Protein AF-A0A1M6LMM3-F1 (afdb_monomer)

Nearest PDB structures (foldseek):
  8yt2-assembly1_A-2  TM=5.346E-01  e=1.331E+00  Pseudomonas fluorescens
  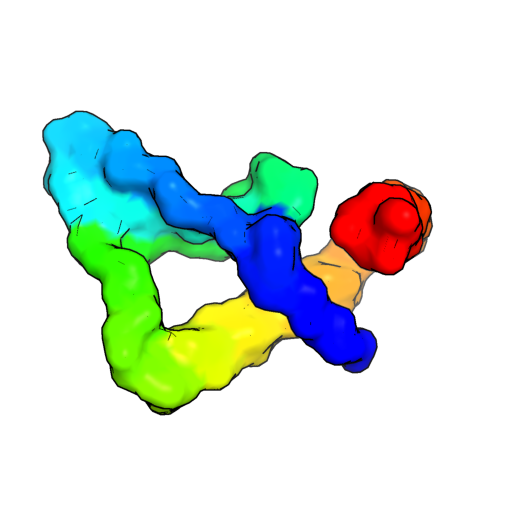3odt-assembly2_B  TM=6.609E-01  e=3.998E+00  Saccharomyces cerevisiae
  8axb-assembly1_A  TM=5.711E-01  e=1.840E+00  Scytonema hofmannii
  7n3p-assembly1_A  TM=4.290E-01  e=1.096E+00  Scytonema hofmannii
  3eag-assembly1_B  TM=5.116E-01  e=2.893E+00  Neisseria meningitidis MC58

Sequence (71 aa):
MSINDQLVSYTERSDGRVDVTYDGEPILVLREPPTSAFRVNALQILIERHLVELGDDERLRYYRRSEAATA

Foldseek 3Di:
DDADCVQWDWDADPVQWIFTDGVPHTQDIGNDPDPDPVVVVVVRVSVVVVLVVDDPVVVVVNVVVVVVVVD

Secondary structure (DSSP, 8-state):
----GGGEEEEE-TTS-EEEEETTEEEEEESS---SHHHHHHHHHHHHHHHHHS-HHHHHHHHHHHHHH--

Radius of gyration: 12.55 Å; Cα contacts (8 Å, |Δi|>4): 70; chains: 1; bounding box: 21×31×29 Å

Organism: NCBI:txid313368

pLDDT: mean 83.51, std 12.57, range [50.38, 96.56]

Structure (mmCIF, N/CA/C/O backbone):
data_AF-A0A1M6LMM3-F1
#
_entry.id   AF-A0A1M6LMM3-F1
#
loop_
_atom_site.group_PDB
_atom_site.id
_atom_site.type_symbol
_atom_site.label_atom_id
_atom_site.label_alt_id
_atom_site.label_comp_id
_atom_site.label_asym_id
_atom_site.label_entity_id
_atom_site.label_seq_id
_atom_site.pdbx_PDB_ins_code
_atom_site.Cartn_x
_atom_site.Cartn_y
_atom_site.Cartn_z
_atom_site.occupancy
_atom_site.B_iso_or_equiv
_atom_site.auth_seq_id
_atom_site.auth_comp_id
_atom_site.auth_asym_id
_atom_site.auth_atom_id
_atom_site.pdbx_PDB_model_num
ATOM 1 N N . MET A 1 1 ? 5.976 14.033 3.640 1.00 60.22 1 MET A N 1
ATOM 2 C CA . MET A 1 1 ? 5.932 13.167 4.837 1.00 60.22 1 MET A CA 1
ATOM 3 C C . MET A 1 1 ? 6.534 11.860 4.376 1.00 60.22 1 MET A C 1
ATOM 5 O O . MET A 1 1 ? 6.019 11.332 3.406 1.00 60.22 1 MET A O 1
ATOM 9 N N . SER A 1 2 ? 7.672 11.431 4.922 1.00 68.88 2 SER A N 1
ATOM 10 C CA . SER A 1 2 ? 8.348 10.241 4.392 1.00 68.88 2 SER A CA 1
ATOM 11 C C . SER A 1 2 ? 7.501 9.001 4.662 1.00 68.88 2 SER A C 1
ATOM 13 O O . SER A 1 2 ? 7.056 8.806 5.792 1.00 68.88 2 SER A O 1
ATOM 15 N N . ILE A 1 3 ? 7.263 8.191 3.633 1.00 79.38 3 ILE A N 1
ATOM 16 C CA . ILE A 1 3 ? 6.580 6.905 3.782 1.00 79.38 3 ILE A CA 1
ATOM 17 C C . ILE A 1 3 ? 7.471 5.948 4.557 1.00 79.38 3 ILE A C 1
ATOM 19 O O . ILE A 1 3 ? 8.669 5.851 4.292 1.00 79.38 3 ILE A O 1
ATOM 23 N N . ASN A 1 4 ? 6.871 5.224 5.499 1.00 84.12 4 ASN A N 1
ATOM 24 C CA . ASN A 1 4 ? 7.521 4.078 6.106 1.00 84.12 4 ASN A CA 1
ATOM 25 C C . ASN A 1 4 ? 7.170 2.823 5.298 1.00 84.12 4 ASN A C 1
ATOM 27 O O . ASN A 1 4 ? 6.072 2.283 5.430 1.00 84.12 4 ASN A O 1
ATOM 31 N N . ASP A 1 5 ? 8.105 2.351 4.472 1.00 83.50 5 ASP A N 1
ATOM 32 C CA . ASP A 1 5 ? 7.902 1.171 3.622 1.00 83.50 5 ASP A CA 1
ATOM 33 C C . ASP A 1 5 ? 7.577 -0.103 4.427 1.00 83.50 5 ASP A C 1
ATOM 35 O O . ASP A 1 5 ? 6.963 -1.023 3.892 1.00 83.50 5 ASP A O 1
ATOM 39 N N . GLN A 1 6 ? 7.914 -0.160 5.723 1.00 86.62 6 GLN A N 1
ATOM 40 C CA . GLN A 1 6 ? 7.568 -1.288 6.599 1.00 86.62 6 GLN A CA 1
ATOM 41 C C . GLN A 1 6 ? 6.064 -1.391 6.886 1.00 86.62 6 GLN A C 1
ATOM 43 O O . GLN A 1 6 ? 5.591 -2.445 7.301 1.00 86.62 6 GLN A O 1
ATOM 48 N N . LEU A 1 7 ? 5.312 -0.308 6.676 1.00 87.44 7 LEU A N 1
ATOM 49 C CA . LEU A 1 7 ? 3.860 -0.285 6.846 1.00 87.44 7 LEU A CA 1
ATOM 50 C C . LEU A 1 7 ? 3.117 -0.726 5.581 1.00 87.44 7 LEU A C 1
ATOM 52 O O . LEU A 1 7 ? 1.896 -0.890 5.620 1.00 87.44 7 LEU A O 1
ATOM 56 N N . VAL A 1 8 ? 3.825 -0.915 4.463 1.00 91.00 8 VAL A N 1
ATOM 57 C CA . VAL A 1 8 ? 3.240 -1.442 3.231 1.00 91.00 8 VAL A CA 1
ATOM 58 C C . VAL A 1 8 ? 3.118 -2.953 3.357 1.00 91.00 8 VAL A C 1
ATOM 60 O O . VAL A 1 8 ? 4.113 -3.648 3.558 1.00 91.00 8 VAL A O 1
ATOM 63 N N . SER A 1 9 ? 1.907 -3.480 3.188 1.00 93.88 9 SER A N 1
ATOM 64 C CA . SER A 1 9 ? 1.693 -4.926 3.146 1.00 93.88 9 SER A CA 1
ATOM 65 C C . SER A 1 9 ? 1.020 -5.370 1.854 1.00 93.88 9 SER A C 1
ATOM 67 O O . SER A 1 9 ? 0.231 -4.639 1.249 1.00 93.88 9 SER A O 1
ATOM 69 N N . TYR A 1 10 ? 1.365 -6.588 1.443 1.00 95.06 10 TYR A N 1
ATOM 70 C CA . TYR A 1 10 ? 0.901 -7.228 0.222 1.00 95.06 10 TYR A CA 1
ATOM 71 C C . TYR A 1 10 ? 0.170 -8.513 0.594 1.00 95.06 10 TYR A C 1
ATOM 73 O O . TYR A 1 10 ? 0.766 -9.400 1.203 1.00 95.06 10 TYR A O 1
ATOM 81 N N . THR A 1 11 ? -1.105 -8.621 0.230 1.00 96.19 11 THR A N 1
ATOM 82 C CA . THR A 1 11 ? -1.904 -9.832 0.471 1.00 96.19 11 THR A CA 1
ATOM 83 C C . THR A 1 11 ? -2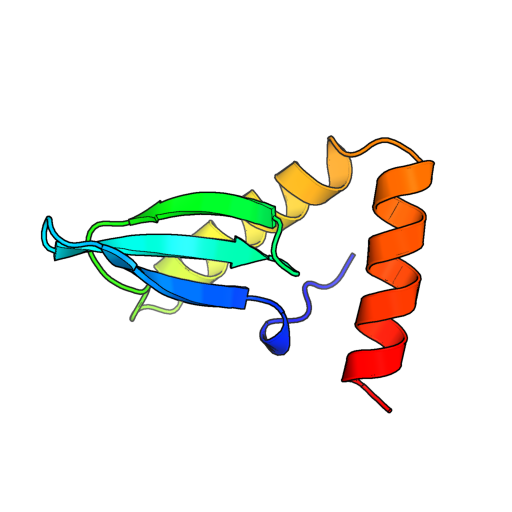.401 -10.392 -0.853 1.00 96.19 11 THR A C 1
ATOM 85 O O . THR A 1 11 ? -3.037 -9.685 -1.632 1.00 96.19 11 THR A O 1
ATOM 88 N N . GLU A 1 12 ? -2.096 -11.657 -1.130 1.00 96.44 12 GLU A N 1
ATOM 89 C CA . GLU A 1 12 ? -2.550 -12.325 -2.348 1.00 96.44 12 GLU A CA 1
ATOM 90 C C . GLU A 1 12 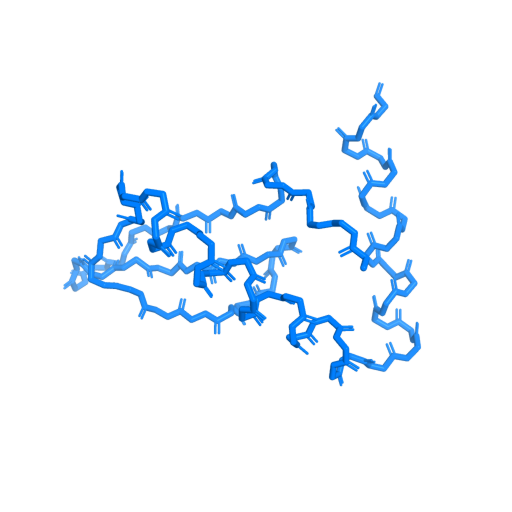? -4.047 -12.654 -2.265 1.00 96.44 12 GLU A C 1
ATOM 92 O O . GLU A 1 12 ? -4.548 -13.157 -1.257 1.00 96.44 12 GLU A O 1
ATOM 97 N N . ARG A 1 13 ? -4.769 -12.355 -3.344 1.00 94.62 13 ARG A N 1
ATOM 98 C CA . ARG A 1 13 ? -6.189 -12.657 -3.516 1.00 94.62 13 ARG A CA 1
ATOM 99 C C . ARG A 1 13 ? -6.374 -14.008 -4.199 1.00 94.62 13 ARG A C 1
ATOM 101 O O . ARG A 1 13 ? -5.525 -14.469 -4.954 1.00 94.62 13 ARG A O 1
ATOM 108 N N . SER A 1 14 ? -7.562 -14.589 -4.044 1.00 94.69 14 SER A N 1
ATOM 109 C CA . SER A 1 14 ? -7.947 -15.835 -4.725 1.00 94.69 14 SER A CA 1
ATOM 110 C C . SER A 1 14 ? -7.960 -15.744 -6.257 1.00 94.69 14 SER A C 1
ATOM 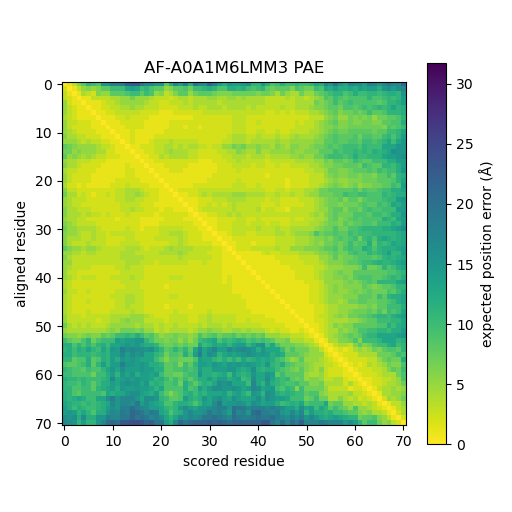112 O O . SER A 1 14 ? -7.950 -16.774 -6.924 1.00 94.69 14 SER A O 1
ATOM 114 N N . ASP A 1 15 ? -7.979 -14.533 -6.821 1.00 93.81 15 ASP A N 1
ATOM 115 C CA . ASP A 1 15 ? -7.922 -14.275 -8.263 1.00 93.81 15 ASP A CA 1
ATOM 116 C C . ASP A 1 15 ? -6.503 -13.971 -8.785 1.00 93.81 15 ASP A C 1
ATOM 118 O O . ASP A 1 15 ? -6.349 -13.561 -9.937 1.00 93.81 15 ASP A O 1
ATOM 122 N N . GLY A 1 16 ? -5.471 -14.161 -7.954 1.00 92.50 16 GLY A N 1
ATOM 123 C CA . GLY A 1 16 ? -4.065 -13.945 -8.306 1.00 92.50 16 GLY A CA 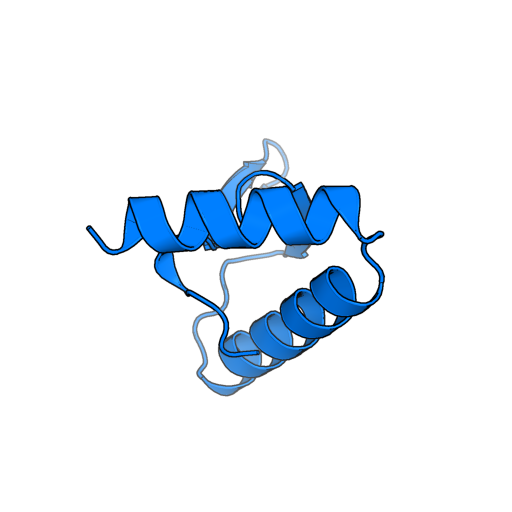1
ATOM 124 C C . GLY A 1 16 ? -3.632 -12.477 -8.331 1.00 92.50 16 GLY A C 1
ATOM 125 O O . GLY A 1 16 ? -2.513 -12.178 -8.738 1.00 92.50 16 GLY A O 1
ATOM 126 N N . ARG A 1 17 ? -4.499 -11.541 -7.926 1.00 96.00 17 ARG A N 1
ATOM 127 C CA . ARG A 1 17 ? -4.122 -10.138 -7.699 1.00 96.00 17 ARG A CA 1
ATOM 128 C C . ARG A 1 17 ? -3.584 -9.939 -6.284 1.00 96.00 17 ARG A C 1
ATOM 130 O O . ARG A 1 17 ? -3.734 -10.794 -5.420 1.00 96.00 17 ARG A O 1
ATOM 137 N N . VAL A 1 18 ? -2.997 -8.775 -6.034 1.00 96.56 18 VAL A N 1
ATOM 138 C CA . VAL A 1 18 ? -2.399 -8.410 -4.750 1.00 96.56 18 VAL A CA 1
ATOM 139 C C . VAL A 1 18 ? -3.076 -7.170 -4.192 1.00 96.56 18 VAL A C 1
ATOM 141 O O . VAL A 1 18 ? -3.060 -6.113 -4.825 1.00 96.56 18 VAL A O 1
ATOM 144 N N . ASP A 1 19 ? -3.647 -7.295 -3.001 1.00 96.19 19 ASP A N 1
ATOM 145 C CA . ASP A 1 19 ? -4.041 -6.157 -2.181 1.00 96.19 19 ASP A CA 1
ATOM 146 C C . ASP A 1 19 ? -2.809 -5.455 -1.640 1.00 96.19 19 ASP A C 1
ATOM 148 O O . ASP A 1 19 ? -1.963 -6.087 -1.008 1.00 96.19 19 ASP A O 1
ATOM 152 N N . VAL A 1 20 ? -2.735 -4.148 -1.869 1.00 95.12 20 VAL A N 1
ATOM 153 C CA . VAL A 1 20 ? -1.726 -3.284 -1.269 1.00 95.12 20 VAL A CA 1
ATOM 154 C C . VAL A 1 20 ? -2.403 -2.442 -0.208 1.00 95.12 20 VAL A C 1
ATOM 156 O O . VAL A 1 20 ? -3.312 -1.660 -0.508 1.00 95.12 20 VAL A O 1
ATOM 159 N N . THR A 1 21 ? -1.941 -2.593 1.026 1.00 92.94 21 THR A N 1
ATOM 160 C CA . THR A 1 21 ? -2.390 -1.765 2.143 1.00 92.94 21 THR A CA 1
ATOM 161 C C . THR A 1 21 ? -1.229 -0.961 2.706 1.00 92.94 21 THR A C 1
ATOM 163 O O . THR A 1 21 ? -0.069 -1.361 2.580 1.00 92.94 21 THR A O 1
ATOM 166 N N . TYR A 1 22 ? -1.547 0.167 3.328 1.00 90.06 22 TYR A N 1
ATOM 167 C CA . TYR A 1 22 ? -0.609 0.956 4.112 1.00 90.06 22 TYR A CA 1
ATOM 168 C C . TYR A 1 22 ? -1.168 1.089 5.528 1.00 90.06 22 TYR A C 1
ATOM 170 O O . TYR A 1 22 ? -2.262 1.617 5.705 1.00 90.06 22 TYR A O 1
ATOM 178 N N . ASP A 1 23 ? -0.458 0.552 6.525 1.00 86.44 23 ASP A N 1
ATOM 179 C CA . ASP A 1 23 ? -0.907 0.517 7.933 1.00 86.44 23 ASP A CA 1
ATOM 180 C C . ASP A 1 23 ? -2.311 -0.114 8.114 1.00 86.44 23 ASP A C 1
ATOM 182 O O . ASP A 1 23 ? -3.117 0.289 8.959 1.00 86.44 23 ASP A O 1
ATOM 186 N N . GLY A 1 24 ? -2.617 -1.108 7.273 1.00 85.44 24 GLY A N 1
ATOM 187 C CA . GLY A 1 24 ? -3.893 -1.825 7.262 1.00 85.44 24 GLY A CA 1
ATOM 188 C C . GLY A 1 24 ? -5.012 -1.169 6.448 1.00 85.44 24 GLY A C 1
ATOM 189 O O . GLY A 1 24 ? -6.038 -1.815 6.245 1.00 85.44 24 GLY A O 1
ATOM 190 N N . GLU A 1 25 ? -4.825 0.047 5.928 1.00 85.75 25 GLU A N 1
ATOM 191 C CA . GLU A 1 25 ? -5.809 0.689 5.050 1.00 85.75 25 GLU A CA 1
ATOM 192 C C . GLU A 1 25 ? -5.575 0.316 3.578 1.00 85.75 25 GLU A C 1
ATOM 194 O O . GLU A 1 25 ? -4.432 0.338 3.106 1.00 85.75 25 GLU A O 1
ATOM 199 N N . PRO A 1 26 ? -6.627 -0.033 2.819 1.00 89.94 26 PRO A N 1
ATOM 200 C CA . PRO A 1 26 ? -6.497 -0.421 1.422 1.00 89.94 26 PRO A CA 1
ATOM 201 C C . PRO A 1 26 ? -6.155 0.780 0.537 1.00 89.94 26 PRO A C 1
ATOM 203 O O . PRO A 1 26 ? -6.883 1.769 0.500 1.00 89.94 26 PRO A O 1
ATOM 206 N N . ILE A 1 27 ? -5.079 0.659 -0.243 1.00 91.56 27 ILE A N 1
ATOM 207 C CA . ILE A 1 27 ? -4.631 1.714 -1.163 1.00 91.56 27 ILE A CA 1
ATOM 208 C C . ILE A 1 27 ? -5.032 1.369 -2.593 1.00 91.56 27 ILE A C 1
ATOM 210 O O . ILE A 1 27 ? -5.673 2.165 -3.279 1.00 91.56 27 ILE A O 1
ATOM 214 N N . LEU A 1 28 ? -4.657 0.175 -3.061 1.00 94.19 28 LEU A N 1
ATOM 215 C CA . LEU A 1 28 ? -5.020 -0.312 -4.389 1.00 94.19 28 LEU A CA 1
ATOM 216 C C . LEU A 1 28 ? -4.840 -1.826 -4.527 1.00 94.19 28 LEU A C 1
ATOM 218 O O . LEU A 1 28 ? -4.289 -2.496 -3.659 1.00 94.19 28 LEU A O 1
ATOM 222 N N . VAL A 1 29 ? -5.264 -2.343 -5.681 1.00 95.00 29 VAL A N 1
ATOM 223 C CA . VAL A 1 29 ? -5.068 -3.735 -6.089 1.00 95.00 29 VAL A CA 1
ATOM 224 C C . VAL A 1 29 ? -4.126 -3.779 -7.287 1.00 95.00 29 VAL A C 1
ATOM 226 O O . VAL A 1 29 ? -4.386 -3.146 -8.313 1.00 95.00 29 VAL A O 1
ATOM 229 N N . LEU A 1 30 ? -3.049 -4.550 -7.177 1.00 94.56 30 LEU A N 1
ATOM 230 C CA . LEU A 1 30 ? -2.066 -4.776 -8.234 1.00 94.56 30 LEU A CA 1
ATOM 231 C C . LEU A 1 30 ? -2.200 -6.180 -8.827 1.00 94.56 30 LEU A C 1
ATOM 233 O O . LEU A 1 30 ? -2.797 -7.07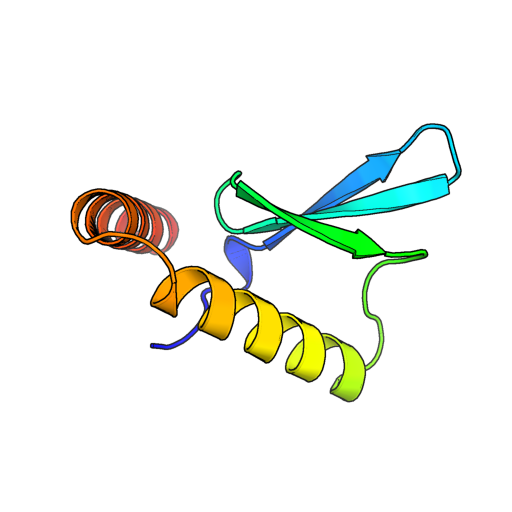0 -8.235 1.00 94.56 30 LEU A O 1
ATOM 237 N N . ARG A 1 31 ? -1.630 -6.397 -10.016 1.00 94.25 31 ARG A N 1
ATOM 238 C CA . ARG A 1 31 ? -1.476 -7.757 -10.567 1.00 94.25 31 ARG A CA 1
ATOM 239 C C . ARG A 1 31 ? -0.370 -8.545 -9.866 1.00 94.25 31 ARG A C 1
ATOM 241 O O . ARG A 1 31 ? -0.439 -9.757 -9.814 1.00 94.25 31 ARG A O 1
ATOM 248 N N . GLU A 1 32 ? 0.644 -7.847 -9.373 1.00 92.75 32 GLU A N 1
ATOM 249 C CA . GLU A 1 32 ? 1.836 -8.398 -8.730 1.00 92.75 32 GLU A CA 1
ATOM 250 C C . GLU A 1 32 ? 2.482 -7.297 -7.869 1.00 92.75 32 GLU A C 1
ATOM 252 O O . GLU A 1 32 ? 2.254 -6.109 -8.146 1.00 92.75 32 GLU A O 1
ATOM 257 N N . PRO A 1 33 ? 3.300 -7.638 -6.857 1.00 92.25 33 PRO A N 1
ATOM 258 C CA . PRO A 1 33 ? 4.047 -6.644 -6.094 1.00 92.25 33 PRO A CA 1
ATOM 259 C C . PRO A 1 33 ? 5.025 -5.860 -6.991 1.00 92.25 33 PRO A C 1
ATOM 261 O O . PRO A 1 33 ? 5.552 -6.404 -7.967 1.00 92.25 33 PRO A O 1
ATOM 264 N N . PRO A 1 34 ? 5.297 -4.578 -6.698 1.00 92.75 34 PRO A N 1
ATOM 265 C CA . PRO A 1 34 ? 6.222 -3.779 -7.491 1.00 92.75 34 PRO A CA 1
ATOM 266 C C . PRO A 1 34 ? 7.658 -4.303 -7.345 1.00 92.75 34 PRO A C 1
ATOM 268 O O . PRO A 1 34 ? 8.223 -4.310 -6.258 1.00 92.75 34 PRO A O 1
ATOM 271 N N . THR A 1 35 ? 8.271 -4.706 -8.458 1.00 92.69 35 THR A N 1
ATOM 272 C CA . THR A 1 35 ? 9.650 -5.231 -8.486 1.00 92.69 35 THR A CA 1
ATOM 273 C C . THR A 1 35 ? 10.683 -4.218 -8.976 1.00 92.69 35 THR A C 1
ATOM 275 O O . THR A 1 35 ? 11.876 -4.387 -8.738 1.00 92.69 35 THR A O 1
ATOM 278 N N . SER A 1 36 ? 10.254 -3.155 -9.664 1.00 95.12 36 SER A N 1
ATOM 279 C CA . SER A 1 36 ? 11.146 -2.111 -10.174 1.00 95.12 36 SER A CA 1
ATOM 280 C C . SER A 1 36 ? 11.092 -0.854 -9.312 1.00 95.12 36 SER A C 1
ATOM 282 O O . SER A 1 36 ? 10.021 -0.459 -8.852 1.00 95.12 36 SER A O 1
ATOM 284 N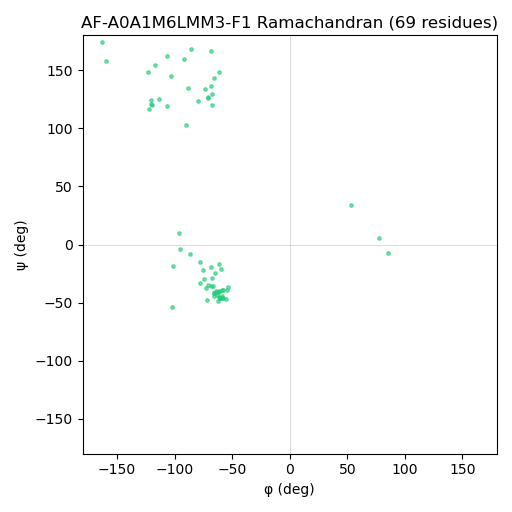 N . ALA A 1 37 ? 12.231 -0.167 -9.173 1.00 91.81 37 ALA A N 1
ATOM 285 C CA . ALA A 1 37 ? 12.324 1.090 -8.425 1.00 91.81 37 ALA A CA 1
ATOM 286 C C . ALA A 1 37 ? 11.307 2.141 -8.906 1.00 91.81 37 ALA A C 1
ATOM 288 O O . ALA A 1 37 ? 10.705 2.847 -8.106 1.00 91.81 37 ALA A O 1
ATOM 289 N N . PHE A 1 38 ? 11.042 2.192 -10.216 1.00 93.75 38 PHE A N 1
ATOM 290 C CA . PHE A 1 38 ? 10.007 3.060 -10.777 1.00 93.75 38 PHE A CA 1
ATOM 291 C C . PHE A 1 38 ? 8.607 2.734 -10.233 1.00 93.75 38 PHE A C 1
ATOM 293 O O . PHE A 1 38 ? 7.870 3.640 -9.851 1.00 93.75 38 PHE A O 1
ATOM 300 N N . ARG A 1 39 ? 8.232 1.448 -10.180 1.00 92.88 39 ARG A N 1
ATOM 301 C CA . ARG A 1 39 ? 6.917 1.030 -9.669 1.00 92.88 39 ARG A CA 1
ATOM 302 C C . ARG A 1 39 ? 6.804 1.205 -8.157 1.00 92.88 39 ARG A C 1
ATOM 304 O O . ARG A 1 39 ? 5.729 1.562 -7.691 1.00 92.88 39 ARG A O 1
ATOM 311 N N . VAL A 1 40 ? 7.896 1.002 -7.419 1.00 92.25 40 VAL A N 1
ATOM 312 C CA . VAL A 1 40 ? 7.960 1.293 -5.978 1.00 92.25 40 VAL A CA 1
ATOM 313 C C . VAL A 1 40 ? 7.735 2.788 -5.730 1.00 92.25 40 VAL A C 1
ATOM 315 O O . VAL A 1 40 ? 6.843 3.142 -4.967 1.00 92.25 40 VAL A O 1
ATOM 318 N N . ASN A 1 41 ? 8.430 3.668 -6.458 1.00 92.19 41 ASN A N 1
ATOM 319 C CA . ASN A 1 41 ? 8.231 5.118 -6.341 1.00 92.19 41 ASN A CA 1
ATOM 320 C C . ASN A 1 41 ? 6.805 5.548 -6.719 1.00 92.19 41 ASN A C 1
ATOM 322 O O . ASN A 1 41 ? 6.218 6.409 -6.069 1.00 92.19 41 ASN A O 1
ATOM 326 N N . ALA A 1 42 ? 6.221 4.949 -7.760 1.00 92.50 42 ALA A N 1
ATOM 327 C CA . ALA A 1 42 ? 4.837 5.230 -8.134 1.00 92.50 42 ALA A CA 1
ATOM 328 C C . ALA A 1 42 ? 3.850 4.826 -7.025 1.00 92.50 42 ALA A C 1
ATOM 330 O O . ALA A 1 42 ? 2.914 5.571 -6.741 1.00 92.50 42 ALA A O 1
ATOM 331 N N . LEU A 1 43 ? 4.072 3.677 -6.375 1.00 92.31 43 LEU A N 1
ATOM 332 C CA . LEU A 1 43 ? 3.283 3.248 -5.221 1.00 92.31 43 LEU A CA 1
ATOM 333 C C . LEU A 1 43 ? 3.433 4.222 -4.045 1.00 92.31 43 LEU A C 1
ATOM 335 O O . LEU A 1 43 ? 2.430 4.598 -3.443 1.00 92.31 43 LEU A O 1
ATOM 339 N N . GLN A 1 44 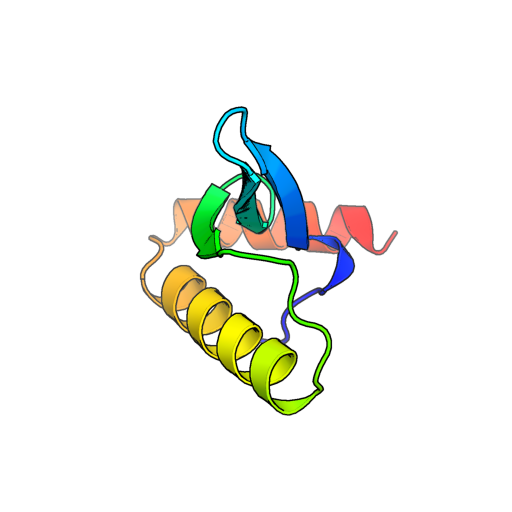? 4.653 4.678 -3.761 1.00 91.12 44 GLN A N 1
ATOM 340 C CA . GLN A 1 44 ? 4.900 5.671 -2.717 1.00 91.12 44 GLN A CA 1
ATOM 341 C C . GLN A 1 44 ? 4.112 6.963 -2.976 1.00 91.12 44 GLN A C 1
ATOM 343 O O . GLN A 1 44 ? 3.399 7.422 -2.095 1.00 91.12 44 GLN A O 1
ATOM 348 N N . ILE A 1 45 ? 4.105 7.493 -4.202 1.00 90.25 45 ILE A N 1
ATOM 349 C CA . ILE A 1 45 ? 3.308 8.691 -4.530 1.00 90.25 45 ILE A CA 1
ATOM 350 C C . ILE A 1 45 ? 1.806 8.471 -4.265 1.00 90.25 45 ILE A C 1
ATOM 352 O O . ILE A 1 45 ? 1.121 9.372 -3.776 1.00 90.25 45 ILE A O 1
ATOM 356 N N . LEU A 1 46 ? 1.275 7.282 -4.574 1.00 90.50 46 LEU A N 1
ATOM 357 C CA . LEU A 1 46 ? -0.133 6.955 -4.318 1.00 90.50 46 LEU A CA 1
ATOM 358 C C . LEU A 1 46 ? -0.447 6.908 -2.819 1.00 90.50 46 LEU A C 1
ATOM 360 O O . LEU A 1 46 ? -1.475 7.434 -2.397 1.00 90.50 46 LEU A O 1
ATOM 364 N N . ILE A 1 47 ? 0.445 6.323 -2.022 1.00 89.75 47 ILE A N 1
ATOM 365 C CA . ILE A 1 47 ? 0.317 6.285 -0.563 1.00 89.75 47 ILE A CA 1
ATOM 366 C C . ILE A 1 47 ? 0.426 7.702 0.017 1.00 89.75 47 ILE A C 1
ATOM 368 O O . ILE A 1 47 ? -0.394 8.078 0.848 1.00 89.75 47 ILE A O 1
ATOM 372 N N . GLU A 1 48 ? 1.375 8.525 -0.438 1.00 87.81 48 GLU A N 1
ATOM 373 C CA . GLU A 1 48 ? 1.514 9.911 0.029 1.00 87.81 48 GLU A CA 1
ATOM 374 C C . GLU A 1 48 ? 0.239 10.705 -0.234 1.00 87.81 48 GLU A C 1
ATOM 376 O O . GLU A 1 48 ? -0.251 11.414 0.646 1.00 87.81 48 GLU A O 1
ATOM 381 N N . ARG A 1 49 ? -0.325 10.554 -1.435 1.00 87.00 49 ARG A N 1
ATOM 382 C CA . ARG A 1 49 ? -1.592 11.181 -1.791 1.00 87.00 49 ARG A CA 1
ATOM 383 C C . ARG A 1 49 ? -2.725 10.707 -0.887 1.00 87.00 49 ARG A C 1
ATOM 385 O O . ARG A 1 49 ? -3.461 11.549 -0.382 1.00 87.00 49 ARG A O 1
ATOM 392 N N . HIS A 1 50 ? -2.831 9.401 -0.648 1.00 84.62 50 HIS A N 1
ATOM 393 C CA . HIS A 1 50 ? -3.826 8.847 0.267 1.00 84.62 50 HIS A CA 1
ATOM 394 C C . HIS A 1 50 ? -3.711 9.488 1.657 1.00 84.62 50 HIS A C 1
ATOM 396 O O . HIS A 1 50 ? -4.694 10.001 2.174 1.00 84.62 50 HIS A O 1
ATOM 402 N N . LEU A 1 51 ? -2.497 9.594 2.209 1.00 80.31 51 LEU A N 1
ATOM 403 C CA . LEU A 1 51 ? -2.248 10.220 3.514 1.00 80.31 51 LEU A CA 1
ATOM 404 C C . LEU A 1 51 ? -2.551 11.725 3.572 1.00 80.31 51 LEU A C 1
ATOM 406 O O . LEU A 1 51 ? -2.763 12.280 4.656 1.00 80.31 51 LEU A O 1
ATOM 410 N N . VAL A 1 52 ? -2.519 12.417 2.433 1.00 81.31 52 VAL A N 1
ATOM 411 C CA . VAL A 1 52 ? -2.923 13.826 2.331 1.00 81.31 52 VAL A CA 1
ATOM 412 C C . VAL A 1 52 ? -4.439 13.976 2.315 1.00 81.31 52 VAL A C 1
ATOM 414 O O . VAL A 1 52 ? -4.942 14.961 2.848 1.00 81.31 52 VAL A O 1
ATOM 417 N N . GLU A 1 53 ? -5.146 13.012 1.731 1.00 78.19 53 GLU A N 1
ATOM 418 C CA . GLU A 1 53 ? -6.609 12.998 1.643 1.00 78.19 53 GLU A CA 1
ATOM 419 C C . GLU A 1 53 ? -7.284 12.566 2.962 1.00 78.19 53 GLU A C 1
ATOM 421 O O . GLU A 1 53 ? -8.470 12.829 3.148 1.00 78.19 53 GLU A O 1
ATOM 426 N N . LEU A 1 54 ? -6.533 11.970 3.895 1.00 72.38 54 LEU A N 1
ATOM 427 C CA . LEU A 1 54 ? -7.011 11.616 5.234 1.00 72.38 54 LEU A CA 1
ATOM 428 C C . LEU A 1 54 ? -7.356 12.836 6.097 1.00 72.38 54 LEU A C 1
ATOM 430 O O . LEU A 1 54 ? -6.631 13.837 6.115 1.00 72.38 54 LEU A O 1
ATOM 434 N N . GLY A 1 55 ? -8.414 12.701 6.899 1.00 70.81 55 GLY A N 1
ATOM 435 C CA . GLY A 1 55 ? -8.769 13.679 7.928 1.00 70.81 55 GLY A CA 1
ATOM 436 C C . GLY A 1 55 ? -7.759 13.724 9.084 1.00 70.81 55 GLY A C 1
ATOM 437 O O . GLY A 1 55 ? -6.931 12.825 9.257 1.00 70.81 55 GLY A O 1
ATOM 438 N N . ASP A 1 56 ? -7.838 14.766 9.917 1.00 70.94 56 ASP A N 1
ATOM 439 C CA . ASP A 1 56 ? -6.884 14.999 11.016 1.00 70.94 56 ASP A CA 1
ATOM 440 C C . ASP A 1 56 ? -6.807 13.825 12.013 1.00 70.94 56 ASP A C 1
ATOM 442 O O . ASP A 1 56 ? -5.712 13.436 12.427 1.00 70.94 56 ASP A O 1
ATOM 446 N N . ASP A 1 57 ? -7.942 13.202 12.344 1.00 67.06 57 ASP A N 1
ATOM 447 C CA . ASP A 1 57 ? -8.005 12.059 13.267 1.00 67.06 57 ASP A CA 1
ATOM 448 C C . ASP A 1 57 ? -7.352 10.793 12.699 1.00 67.06 57 ASP A C 1
ATOM 450 O O . ASP A 1 57 ? -6.734 10.013 13.430 1.00 67.06 57 ASP A O 1
ATOM 454 N N . GLU A 1 58 ? -7.474 10.578 11.391 1.00 67.88 58 GLU A N 1
ATOM 455 C CA . GLU A 1 58 ? -6.883 9.434 10.701 1.00 67.88 58 GLU A CA 1
ATOM 456 C C . GLU A 1 58 ? -5.367 9.616 10.635 1.00 67.88 58 GLU A C 1
ATOM 458 O O . GLU A 1 58 ? -4.623 8.741 11.082 1.00 67.88 58 GLU A O 1
ATOM 463 N N . ARG A 1 59 ? -4.899 10.804 10.228 1.00 68.25 59 ARG A N 1
ATOM 464 C CA . ARG A 1 59 ? -3.473 11.176 10.215 1.00 68.25 59 ARG A CA 1
ATOM 465 C C . ARG A 1 59 ? -2.798 10.998 11.575 1.00 68.25 59 ARG A C 1
ATOM 467 O O . ARG A 1 59 ? -1.663 10.522 11.640 1.00 68.25 59 ARG A O 1
ATOM 474 N N . LEU A 1 60 ? -3.489 11.332 12.667 1.00 69.62 60 LEU A N 1
ATOM 475 C CA . LEU A 1 60 ? -2.957 11.178 14.024 1.00 69.62 60 LEU A CA 1
ATOM 476 C C . LEU A 1 60 ? -2.765 9.705 14.421 1.00 69.62 60 LEU A C 1
ATOM 478 O O . LEU A 1 60 ? -1.799 9.374 15.114 1.00 69.62 60 LEU A O 1
ATOM 482 N N . ARG A 1 61 ? -3.656 8.807 13.976 1.00 69.62 61 ARG A N 1
ATOM 483 C CA . ARG A 1 61 ? -3.504 7.354 14.184 1.00 69.62 61 ARG A CA 1
ATOM 484 C C . ARG A 1 61 ? -2.302 6.807 13.422 1.00 69.62 61 ARG A C 1
ATOM 486 O O . ARG A 1 61 ? -1.535 6.039 14.001 1.00 69.62 61 ARG A O 1
ATOM 493 N N . TYR A 1 62 ? -2.104 7.254 12.182 1.00 67.75 62 TYR A N 1
ATOM 494 C CA . TYR A 1 62 ? -0.931 6.894 11.381 1.00 67.75 62 TYR A CA 1
ATOM 495 C C . TYR A 1 62 ? 0.376 7.329 12.040 1.00 67.75 62 TYR A C 1
ATOM 497 O O . TYR A 1 62 ? 1.304 6.531 12.142 1.00 67.75 62 TYR A O 1
ATOM 505 N N . TYR A 1 63 ? 0.446 8.567 12.537 1.00 65.56 63 TYR A N 1
ATOM 506 C CA . TYR A 1 63 ? 1.648 9.069 13.205 1.00 65.56 63 TYR A CA 1
ATOM 507 C C . TYR A 1 63 ? 2.019 8.206 14.423 1.00 65.56 63 TYR A C 1
ATOM 509 O O . TYR A 1 63 ? 3.161 7.768 14.552 1.00 65.56 63 TYR A O 1
ATOM 517 N N . ARG A 1 64 ? 1.034 7.866 15.268 1.00 67.19 64 ARG A N 1
ATOM 518 C CA . ARG A 1 64 ? 1.252 7.016 16.453 1.00 67.19 64 ARG A CA 1
ATOM 519 C C . ARG A 1 64 ? 1.695 5.592 16.106 1.00 67.19 64 ARG A C 1
ATOM 521 O O . ARG A 1 64 ? 2.547 5.045 16.800 1.00 67.19 64 ARG A O 1
ATOM 528 N N . ARG A 1 65 ? 1.123 4.977 15.063 1.00 66.75 65 ARG A N 1
ATOM 529 C CA . ARG A 1 65 ? 1.505 3.618 14.630 1.00 66.75 65 ARG A CA 1
ATOM 530 C C . ARG A 1 65 ? 2.868 3.589 13.948 1.00 66.75 65 ARG A C 1
ATOM 532 O O . ARG A 1 65 ? 3.640 2.672 14.206 1.00 66.75 65 ARG A O 1
ATOM 539 N N . SER A 1 66 ? 3.196 4.613 13.158 1.00 62.19 66 SER A N 1
ATOM 540 C CA . SER A 1 66 ? 4.524 4.745 12.559 1.00 62.19 66 SER A CA 1
ATOM 541 C C . SER A 1 66 ? 5.615 4.854 13.620 1.00 62.19 66 SER A C 1
ATOM 543 O O . SER A 1 66 ? 6.618 4.165 13.486 1.00 62.19 66 SER A O 1
ATOM 545 N N . GLU A 1 67 ? 5.430 5.665 14.671 1.00 63.78 67 GLU A N 1
ATOM 546 C CA . GLU A 1 67 ? 6.414 5.761 15.762 1.00 63.78 67 GLU A CA 1
ATOM 547 C C . GLU A 1 67 ? 6.609 4.418 16.480 1.00 63.78 67 GLU A C 1
ATOM 549 O O . GLU A 1 67 ? 7.746 4.029 16.744 1.00 63.78 67 GLU A O 1
ATOM 554 N N . ALA A 1 68 ? 5.524 3.675 16.721 1.00 62.25 68 ALA A N 1
ATOM 555 C CA . ALA A 1 68 ? 5.573 2.354 17.347 1.00 62.25 68 ALA A CA 1
ATOM 556 C C . ALA A 1 68 ? 6.246 1.274 16.479 1.00 62.25 68 ALA A C 1
ATOM 558 O O . ALA A 1 68 ? 6.814 0.337 17.027 1.00 62.25 68 ALA A O 1
ATOM 559 N N . ALA A 1 69 ? 6.191 1.384 15.149 1.00 57.09 69 ALA A N 1
ATOM 560 C CA . ALA A 1 69 ? 6.864 0.451 14.241 1.00 57.09 69 ALA A CA 1
ATOM 561 C C . ALA A 1 69 ? 8.386 0.678 14.163 1.00 57.09 69 ALA A C 1
ATOM 563 O O . ALA A 1 69 ? 9.127 -0.224 13.782 1.00 57.09 69 ALA A O 1
ATOM 564 N N . THR A 1 70 ? 8.851 1.882 14.509 1.00 53.41 70 THR A N 1
ATOM 565 C CA . THR A 1 70 ? 10.274 2.267 14.518 1.00 53.41 70 THR A CA 1
ATOM 566 C C . THR A 1 70 ? 10.971 2.130 15.878 1.00 53.41 70 THR A C 1
ATOM 568 O O . THR A 1 70 ? 12.173 2.391 15.949 1.00 53.41 70 THR A O 1
ATOM 571 N N . ALA A 1 71 ? 10.241 1.759 16.936 1.00 50.38 71 ALA A N 1
ATOM 572 C CA . ALA A 1 71 ? 10.751 1.571 18.299 1.00 50.38 71 ALA A CA 1
ATOM 573 C C . ALA A 1 71 ? 11.088 0.100 18.587 1.00 50.38 71 ALA A C 1
ATOM 575 O O . ALA A 1 71 ? 12.101 -0.133 19.286 1.00 50.38 71 ALA A O 1
#

Mean predicted aligned error: 6.02 Å

Solvent-accessible surface area (backbone atoms only — not comparable to full-atom values): 4335 Å² total; per-residue (Å²): 128,87,81,62,71,87,41,52,46,78,44,81,44,100,86,64,32,23,42,34,24,51,76,81,44,82,74,53,75,37,74,59,81,68,86,46,72,68,50,44,53,53,51,48,54,53,50,51,50,51,62,66,72,45,54,74,74,56,46,52,52,51,53,56,51,53,54,63,75,75,109

=== Feature glossary ===
Key to the feature types in this record:

Secondary structure (8-state, DSSP). Secondary structure is the local, repeating backbone conformation. DSSP classifies it into eight states by reading the hydrogen-bond network: three helix types (H, G, I), two β types (E, B), two non-regular types (T, S), and unstructured coil (-).

Backbone torsions (φ/ψ). Backbone dihedral angles. Every residue except chain termini has a φ (preceding-C → N → Cα → C) and a ψ (N → Cα → C → next-N). They are reported in degrees following the 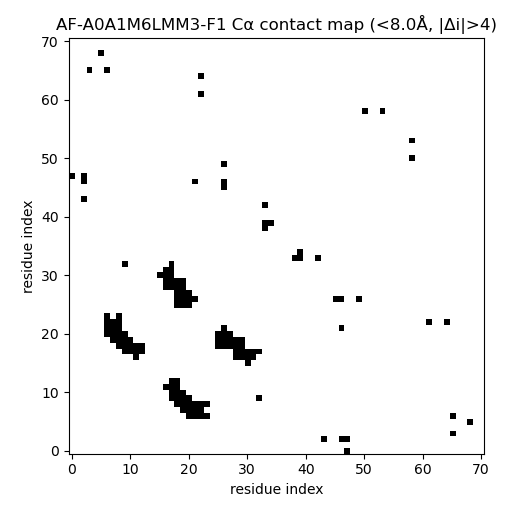IUPAC sign convention. Secondary structure is essentially a statement about which (φ, ψ) basin each residue occupies.

Predicted aligned error. Predicted Aligned Error (PAE) is an AlphaFold confidence matrix: entry (i, j) is the expected error in the position of residue j, in ångströms, when the prediction is superimposed on the true structure at residue i. Low PAE within a block of residues means that block is internally rigid and well-predicted; high PAE between two blocks means their relative placement is uncertain even if each block individually is confident.

B-factor. B-factor (Debye–Waller factor) reflects atomic displacement in the crystal lattice. It is an experimental observable (units Å²), not a prediction; low values mean the atom is pinned down, high values mean it moves or is heterogeneous across the crystal.

Secondary structure (3-state, P-SEA). Three-state secondary structure (P-SEA) collapses the eight DSSP classes into helix (a), strand (b), and coil (c). P-SEA assigns these from Cα geometry alone — distances and angles — without requiring backbone oxygens, so it works on any Cα trace.

Sequence. Primary structure: the covalent order of the twenty standard amino acids along the backbone. Two proteins with the same sequence will (almost always) fold to the same structure; two with 30% identity often share a fold but not the details.

pLDDT. pLDDT is the predicted lDDT-Cα score: AlphaFold's confidence that the local environment of each residue (all inter-atomic distances within 15 Å) is correctly placed. It is a per-residue number between 0 and 100, with higher meaning more reliable.

InterPro / GO / CATH / organism. Functional annotations link the protein to curated databases. InterPro entries identify conserved domains and families by matching the sequence against member-database signatures (Pfam, PROSITE, CDD, …). Gene Ontology (GO) terms describe molecular function, biological process, and cellular component in a controlled vocabulary. CATH places the structure in a hierarchical fold classification (Class/Architecture/Topology/Homologous-superfamily). The organism is the source species.

Contact-map, Ramachandran, and PAE plots. Three diagnostic plots accompany the record. The Cα contact map visualizes the tertiary structure as a 2D adjacency matrix (8 Å cutoff, sequence-local contacts suppressed). The Ramachandran plot shows the distribution of backbone (φ, ψ) torsions, with points in the α and β basins reflecting secondary structure content. The PAE plot shows AlphaFold's inter-residue confidence as a color matrix.

mmCIF coordinates. The mmCIF table is the protein's shape written out atom by atom. For each backbone N, Cα, C, and carbonyl O, it records an (x, y, z) coordinate triple in Å plus the residue type, chain letter, and residue number.

Radius of gyration, Cα contacts, bounding box. Three whole-structure scalars: the radius of gyration (RMS distance of Cα from centroid, in Å), the count of Cα–Cα contacts (pairs closer than 8 Å and separated by more than four residues in sequence — i.e. tertiary, not local, contacts), and the bounding-box dimensions. Together they distinguish compact globular folds from extended fibres or disordered chains.

Foldseek 3Di. The Foldseek 3Di string encodes local tertiary geometry as a 20-letter alphabet — one character per residue — derived from the relative positions of nearby Cα atoms. Unlike the amino-acid sequence, 3Di is a direct function of the 3D structure, so two proteins with the same fold have similar 3Di strings even at low sequence identity.

Rendered structure images. Six rendered views show the 3D structure from the faces of a cube — i.e. along ±x, ±y, ±z. Rendering representation is drawn randomly per protein from cartoon (secondary-structure ribbons), sticks (backbone bonds), or molecular surface; coloring is either N→C rainbow (blue at the N-terminus through red at the C-terminus) or one color per chain.

Nearest PDB structures. The Foldseek neighbor list gives the closest experimentally determined structures in the PDB, ranked by structural alignment. TM-score near 1 means near-identical fold; near 0.3 means only rough topology match. This is how one finds what a novel AlphaFold prediction most resembles in the solved-structure universe.

Solvent-accessible surface area. SASA measures how much of the protein is reachable by solvent. It is computed by rolling a water-sized probe over the atomic surface and summing the exposed area (Å²). Per-residue SASA distinguishes core (buried, low SASA) from surface (exposed, high SASA) residues; total SASA is a whole-molecule size measure.